Protein AF-E2B3Z1-F1 (afdb_monomer)

InterPro domains:
  IPR043502 DNA/RNA polymerase superfamily [SSF56672] (32-101)

pLDDT: mean 89.92, std 9.11, range [50.28, 96.81]

Organism: Harpegnathos saltator (NCBI:txid610380)

Radius of gyration: 18.42 Å; Cα contacts (8 Å, |Δi|>4): 136; chains: 1; bounding box: 57×27×41 Å

Solvent-accessible surface area (backbone atoms only — not comparable to full-atom values): 7793 Å² total; per-residue (Å²): 134,94,80,87,80,95,58,99,50,66,64,62,53,47,55,77,45,40,93,50,36,30,38,48,70,40,53,92,83,39,97,79,73,61,72,72,38,56,72,88,49,86,95,45,47,63,63,92,58,40,82,44,52,70,79,45,77,42,77,75,50,92,68,23,35,34,37,38,33,62,100,52,77,70,47,76,43,51,71,98,54,57,69,69,52,48,71,75,76,50,60,68,63,59,53,50,49,32,60,74,71,72,50,89,84,86,80,92,80,89,78,91,74,90,82,90,72,133

Nearest PDB structures (foldseek):
  6n04-assembly1_A  TM=5.168E-01  e=1.094E+00  Streptomyces sp. LC-6-2
  6n04-assembly2_B  TM=5.135E-01  e=1.168E+00  Streptomyces sp. LC-6-2
  1onf-assembly1_A-2  TM=3.711E-01  e=1.025E+00  Plasmodium falciparum

Sequence (118 aa):
LIHHVMSDDVYELMERDIARFDMSNYFQNNIYGILLTHKKISGIMKDENNGAIMTEFVGVRAKMYALKVEGKKDTKRAKAVNRNIIARTINFDDYTYCLREEIETTRRQSYIRSKLHE

Structure (mmCIF, N/CA/C/O backbone):
data_AF-E2B3Z1-F1
#
_entry.id   AF-E2B3Z1-F1
#
loop_
_atom_site.group_PDB
_atom_site.id
_atom_site.type_symbol
_atom_site.label_atom_id
_atom_site.label_alt_id
_atom_site.label_comp_id
_atom_site.label_asym_id
_atom_site.label_entity_id
_atom_site.label_seq_id
_atom_site.pdbx_PDB_ins_code
_atom_site.Cartn_x
_atom_site.Cartn_y
_atom_site.Cartn_z
_atom_site.occupancy
_atom_site.B_iso_or_equiv
_atom_site.auth_seq_id
_atom_site.auth_comp_id
_atom_site.auth_asym_id
_atom_site.auth_atom_id
_atom_site.pdbx_PDB_model_num
ATOM 1 N N . LEU A 1 1 ? -1.484 -18.179 -4.757 1.00 50.28 1 LEU A N 1
ATOM 2 C CA . LEU A 1 1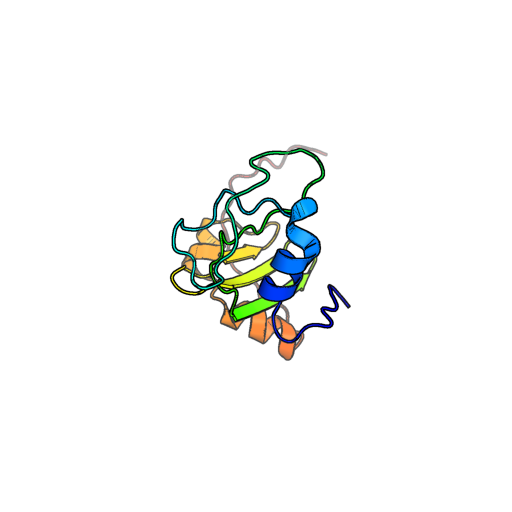 ? -2.616 -17.441 -4.154 1.00 50.28 1 LEU A CA 1
ATOM 3 C C . LEU A 1 1 ? -2.074 -16.654 -2.964 1.00 50.28 1 LEU A C 1
ATOM 5 O O . LEU A 1 1 ? -1.500 -17.285 -2.088 1.00 50.28 1 LEU A O 1
ATOM 9 N N . ILE A 1 2 ? -2.127 -15.317 -2.982 1.00 57.88 2 ILE A N 1
ATOM 10 C CA . ILE A 1 2 ? -1.528 -14.490 -1.912 1.00 57.88 2 ILE A CA 1
ATOM 11 C C . ILE A 1 2 ? -2.529 -14.307 -0.760 1.00 57.88 2 ILE A C 1
ATOM 13 O O . ILE A 1 2 ? -2.168 -14.583 0.375 1.00 57.88 2 ILE A O 1
ATOM 17 N N . HIS A 1 3 ? -3.795 -13.984 -1.050 1.00 58.78 3 HIS A N 1
ATOM 18 C CA . HIS A 1 3 ? -4.917 -14.041 -0.104 1.00 58.78 3 HIS A CA 1
ATOM 19 C C . HIS A 1 3 ? -6.216 -14.355 -0.864 1.00 58.78 3 HIS A C 1
ATOM 21 O O . HIS A 1 3 ? -6.335 -14.011 -2.038 1.00 58.78 3 HIS A O 1
ATOM 27 N N . HIS A 1 4 ? -7.165 -15.025 -0.209 1.00 62.38 4 HIS A N 1
ATOM 28 C CA . HIS A 1 4 ? -8.513 -15.272 -0.724 1.00 62.38 4 HIS A CA 1
ATOM 29 C C . HIS A 1 4 ? -9.505 -14.742 0.305 1.00 62.38 4 HIS A C 1
ATOM 31 O O . HIS A 1 4 ? -9.511 -15.208 1.444 1.00 62.38 4 HIS A O 1
ATOM 37 N N . VAL A 1 5 ? -10.285 -13.737 -0.083 1.00 68.19 5 VAL A N 1
ATOM 38 C CA . VAL A 1 5 ? -11.329 -13.146 0.754 1.00 68.19 5 VAL A CA 1
ATOM 39 C C . VAL A 1 5 ? -12.665 -13.620 0.200 1.00 68.19 5 VAL A C 1
ATOM 41 O O . VAL A 1 5 ? -12.942 -13.414 -0.976 1.00 68.19 5 VAL A O 1
ATOM 44 N N . MET A 1 6 ? -13.464 -14.290 1.031 1.00 66.75 6 MET A N 1
ATOM 45 C CA . MET A 1 6 ? -14.820 -14.732 0.688 1.00 66.75 6 MET A CA 1
ATOM 46 C C . MET A 1 6 ? -15.840 -13.757 1.282 1.00 66.75 6 MET A C 1
ATOM 48 O O . MET A 1 6 ? -16.593 -14.116 2.182 1.00 66.75 6 MET A O 1
ATOM 52 N N . SER A 1 7 ? -15.788 -12.497 0.859 1.00 74.00 7 SER A N 1
ATOM 53 C CA . SER A 1 7 ? -16.774 -11.481 1.232 1.00 74.00 7 SER A CA 1
ATOM 54 C C . SER A 1 7 ? -16.821 -10.414 0.151 1.00 74.00 7 SER A C 1
ATOM 56 O O . SER A 1 7 ? -15.766 -10.006 -0.340 1.00 74.00 7 SER A O 1
ATOM 58 N N . ASP A 1 8 ? -18.027 -9.968 -0.187 1.00 80.31 8 ASP A N 1
ATOM 59 C CA . ASP A 1 8 ? -18.242 -8.863 -1.125 1.00 80.31 8 ASP A CA 1
ATOM 60 C C . ASP A 1 8 ? -17.827 -7.519 -0.502 1.00 80.31 8 ASP A C 1
ATOM 62 O O . ASP A 1 8 ? -17.367 -6.625 -1.210 1.00 80.31 8 ASP A O 1
ATOM 66 N N . ASP A 1 9 ? -17.905 -7.413 0.831 1.00 87.44 9 ASP A N 1
ATOM 67 C CA . ASP A 1 9 ? -17.403 -6.280 1.608 1.00 87.44 9 ASP A CA 1
ATOM 68 C C . ASP A 1 9 ? -16.441 -6.756 2.711 1.00 87.44 9 ASP A C 1
ATOM 70 O O . ASP A 1 9 ? -16.776 -7.566 3.584 1.00 87.44 9 ASP A O 1
ATOM 74 N N . VAL A 1 10 ? -15.202 -6.270 2.655 1.00 87.38 10 VAL A N 1
ATOM 75 C CA . VAL A 1 10 ? -14.149 -6.592 3.628 1.00 87.38 10 VAL A CA 1
ATOM 76 C C . VAL A 1 10 ? -14.378 -5.865 4.953 1.00 87.38 10 VAL A C 1
ATOM 78 O O . VAL A 1 10 ? -14.050 -6.404 6.010 1.00 87.38 10 VAL A O 1
ATOM 81 N N . TYR A 1 11 ? -14.951 -4.664 4.919 1.00 89.25 11 TYR A N 1
ATOM 82 C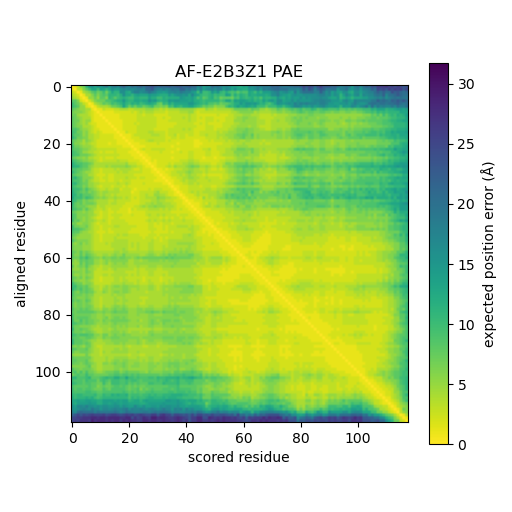 CA . TYR A 1 11 ? -15.178 -3.846 6.104 1.00 89.25 11 TYR A CA 1
ATOM 83 C C . TYR A 1 11 ? -16.331 -4.395 6.946 1.00 89.25 11 TYR A C 1
ATOM 85 O O . TYR A 1 11 ? -16.203 -4.431 8.169 1.00 89.25 11 TYR A O 1
ATOM 93 N N . GLU A 1 12 ? -17.377 -4.946 6.320 1.00 90.12 12 GLU A N 1
ATOM 94 C CA . GLU A 1 12 ? -18.417 -5.695 7.044 1.00 90.12 12 GLU A CA 1
ATOM 95 C C . GLU A 1 12 ? -17.836 -6.900 7.797 1.00 90.12 12 GLU A C 1
ATOM 97 O O . GLU A 1 12 ? -18.198 -7.171 8.943 1.00 90.12 12 GLU A O 1
ATOM 102 N N . LEU A 1 13 ? -16.912 -7.641 7.174 1.00 89.44 13 LEU A N 1
ATOM 103 C CA . LEU A 1 13 ? -16.252 -8.776 7.822 1.00 89.44 13 LEU A CA 1
ATOM 104 C C . LEU A 1 13 ? -15.422 -8.323 9.030 1.00 89.44 13 LEU A C 1
ATOM 106 O O . LEU A 1 13 ? -15.450 -8.965 10.080 1.00 89.44 13 LEU A O 1
ATOM 110 N N . MET A 1 14 ? -14.697 -7.212 8.888 1.00 90.00 14 MET A N 1
ATOM 111 C CA . MET A 1 14 ? -13.915 -6.626 9.977 1.00 90.00 14 MET A CA 1
ATOM 112 C C . MET A 1 14 ? -14.800 -6.144 11.128 1.00 90.00 14 MET A C 1
ATOM 114 O O . MET A 1 14 ? -14.416 -6.304 12.285 1.00 90.00 14 MET A O 1
ATOM 118 N N . GLU A 1 15 ? -15.975 -5.587 10.831 1.00 90.50 15 GLU A N 1
ATOM 119 C CA . GLU A 1 15 ? -16.953 -5.186 11.844 1.00 90.50 15 GLU A CA 1
ATOM 120 C C . GLU A 1 15 ? -17.511 -6.397 12.604 1.00 90.50 15 GLU A C 1
ATOM 122 O O . GLU A 1 15 ? -17.543 -6.393 13.835 1.00 90.50 15 GLU A O 1
ATOM 127 N N . ARG A 1 16 ? -17.888 -7.471 11.895 1.00 91.12 16 ARG A N 1
ATOM 128 C CA . ARG A 1 16 ? -18.377 -8.715 12.522 1.00 91.12 16 ARG A CA 1
ATOM 129 C C . ARG A 1 16 ? -17.344 -9.323 13.474 1.00 91.12 16 ARG A C 1
ATOM 131 O O . ARG A 1 16 ? -17.706 -9.793 14.550 1.00 91.12 16 ARG A O 1
ATOM 138 N N . ASP A 1 17 ? -16.068 -9.256 13.102 1.00 90.31 17 ASP A N 1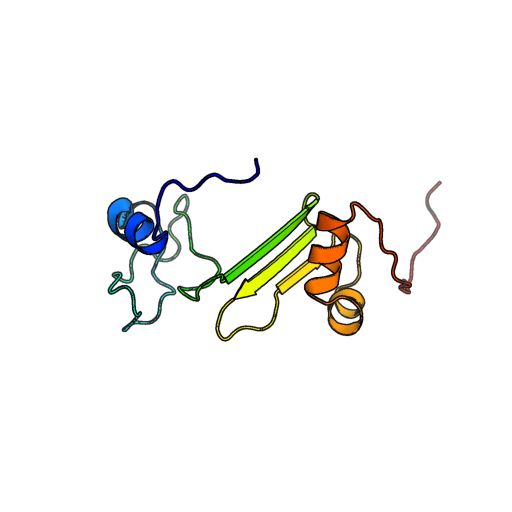
ATOM 139 C CA . ASP A 1 17 ? -14.936 -9.773 13.875 1.00 90.31 17 ASP A CA 1
ATOM 140 C C . ASP A 1 17 ? -14.169 -8.667 14.632 1.00 90.31 17 ASP A C 1
ATOM 142 O O . ASP A 1 17 ? -12.958 -8.787 14.845 1.00 90.31 17 ASP A O 1
ATOM 146 N N . ILE A 1 18 ? -14.843 -7.598 15.082 1.00 90.56 18 ILE A N 1
ATOM 147 C CA . ILE A 1 18 ? -14.200 -6.392 15.648 1.00 90.56 18 ILE A CA 1
ATOM 148 C C . ILE A 1 18 ? -13.159 -6.676 16.741 1.00 90.56 18 ILE A C 1
ATOM 150 O O . ILE A 1 18 ? -12.132 -6.010 16.807 1.00 90.56 18 ILE A O 1
ATOM 154 N N . ALA A 1 19 ? -13.357 -7.720 17.552 1.00 92.25 19 ALA A N 1
ATOM 155 C CA . ALA A 1 19 ? -12.421 -8.125 18.605 1.00 92.25 19 ALA A CA 1
ATOM 156 C C . ALA A 1 19 ? -11.022 -8.524 18.086 1.00 92.25 19 ALA A C 1
ATOM 158 O O . ALA A 1 19 ? -10.068 -8.590 18.862 1.00 92.25 19 ALA A O 1
ATOM 159 N N . ARG A 1 20 ? -10.894 -8.822 16.786 1.00 92.75 20 ARG A N 1
ATOM 160 C CA . ARG A 1 20 ? -9.649 -9.227 16.116 1.00 92.75 20 ARG A CA 1
ATOM 161 C C . ARG A 1 20 ? -8.961 -8.076 15.387 1.00 92.75 20 ARG A C 1
ATOM 163 O O . ARG A 1 20 ? -7.834 -8.274 14.919 1.00 92.75 20 ARG A O 1
ATOM 170 N N . PHE A 1 21 ? -9.597 -6.902 15.317 1.00 93.12 21 PHE A N 1
ATOM 171 C CA . PHE A 1 21 ? -9.109 -5.754 14.560 1.00 93.12 21 PHE A CA 1
ATOM 172 C C . PHE A 1 21 ? -8.938 -4.477 15.401 1.00 93.12 21 PHE A C 1
ATOM 174 O O . PHE A 1 21 ? -9.760 -4.141 16.245 1.00 93.12 21 PHE A O 1
ATOM 181 N N . ASP A 1 22 ? -7.855 -3.740 15.155 1.00 93.50 22 ASP A N 1
ATOM 182 C CA . ASP A 1 22 ? -7.591 -2.403 15.683 1.00 93.50 22 ASP A CA 1
ATOM 183 C C . ASP A 1 22 ? -8.155 -1.379 14.701 1.00 93.50 22 ASP A C 1
ATOM 185 O O . ASP A 1 22 ? -7.559 -1.085 13.659 1.00 93.50 22 ASP A O 1
ATOM 189 N N . MET A 1 23 ? -9.316 -0.842 15.070 1.00 92.88 23 MET A N 1
ATOM 190 C CA . MET A 1 23 ? -10.077 0.142 14.299 1.00 92.88 23 MET A CA 1
ATOM 191 C C . MET A 1 23 ? -9.937 1.546 14.890 1.00 92.88 23 MET A C 1
ATOM 193 O O . MET A 1 23 ? -10.566 2.496 14.434 1.00 92.88 23 MET A O 1
ATOM 197 N N . SER A 1 24 ? -9.077 1.720 15.895 1.00 93.31 24 SER A N 1
ATOM 198 C CA . SER A 1 24 ? -8.935 2.984 16.622 1.00 93.31 24 SER A CA 1
ATOM 199 C C . SER A 1 24 ? -8.407 4.150 15.782 1.00 93.31 24 SER A C 1
ATOM 201 O O . SER A 1 24 ? -8.527 5.302 16.196 1.00 93.31 24 SER A O 1
ATOM 203 N N . ASN A 1 25 ? -7.813 3.864 14.620 1.00 92.31 25 ASN A N 1
ATOM 204 C CA . ASN A 1 25 ? -7.296 4.870 13.690 1.00 92.31 25 ASN A CA 1
ATOM 205 C C . ASN A 1 25 ? -8.314 5.299 12.620 1.00 92.31 25 ASN A C 1
ATOM 207 O O . ASN A 1 25 ? -7.962 6.091 11.745 1.00 92.31 25 ASN A O 1
ATOM 211 N N . TYR A 1 26 ? -9.541 4.775 12.651 1.00 93.62 26 TYR A N 1
ATOM 212 C CA . TYR A 1 26 ? -10.589 5.166 11.711 1.00 93.62 26 TYR A CA 1
ATOM 213 C C . TYR A 1 26 ? -11.088 6.580 12.019 1.00 93.62 26 TYR A C 1
ATOM 215 O O . TYR A 1 26 ? -10.915 7.109 13.120 1.00 93.62 26 TYR A O 1
ATOM 223 N N . PHE A 1 27 ? -11.725 7.209 11.031 1.00 91.50 27 PHE A N 1
ATOM 224 C CA . PHE A 1 27 ? -12.406 8.478 11.262 1.00 91.50 27 PHE A CA 1
ATOM 225 C C . PHE A 1 27 ? -13.607 8.274 12.200 1.00 91.50 27 PHE A C 1
ATOM 227 O O . PHE A 1 27 ? -14.306 7.265 12.103 1.00 91.50 27 PHE A O 1
ATOM 234 N N . GLN A 1 28 ? -13.869 9.241 13.087 1.00 90.00 28 GLN A N 1
ATOM 235 C CA . GLN A 1 28 ? -14.967 9.160 14.063 1.00 90.00 28 GLN A CA 1
ATOM 236 C C . GLN A 1 28 ? -16.324 8.920 13.388 1.00 90.00 28 GLN A C 1
ATOM 238 O O . GLN A 1 28 ? -17.123 8.131 13.875 1.00 90.00 28 GLN A O 1
ATOM 243 N N . ASN A 1 29 ? -16.535 9.559 12.237 1.00 90.75 29 ASN A N 1
ATOM 244 C CA . ASN A 1 29 ? -17.723 9.396 11.403 1.00 90.75 29 ASN A CA 1
ATOM 245 C C . ASN A 1 29 ? -17.361 8.613 10.133 1.00 90.75 29 ASN A C 1
ATOM 247 O O . ASN A 1 29 ? -17.567 9.099 9.022 1.00 90.75 29 ASN A O 1
ATOM 251 N N . ASN A 1 30 ? -16.690 7.469 10.284 1.00 91.38 30 ASN A N 1
ATOM 252 C CA . ASN A 1 30 ? -16.346 6.633 9.137 1.00 91.38 30 ASN A CA 1
ATOM 253 C C . ASN A 1 30 ? -17.620 6.129 8.440 1.00 91.38 30 ASN A C 1
ATOM 255 O O . ASN A 1 30 ? -18.640 5.888 9.083 1.00 91.38 30 ASN A O 1
ATOM 259 N N . ILE A 1 31 ? -17.538 5.961 7.121 1.00 90.81 31 ILE A N 1
ATOM 260 C CA . ILE A 1 31 ? -18.674 5.584 6.266 1.00 90.81 31 ILE A CA 1
ATOM 261 C C . ILE A 1 31 ? -19.225 4.180 6.554 1.00 90.81 31 ILE A C 1
ATOM 263 O O . ILE A 1 31 ? -20.330 3.872 6.127 1.00 90.81 31 ILE A O 1
ATOM 267 N N . TYR A 1 32 ? -18.472 3.356 7.285 1.00 91.19 32 TYR A N 1
ATOM 268 C CA . TYR A 1 32 ? -18.831 1.977 7.615 1.00 91.19 32 TYR A CA 1
ATOM 269 C C . TYR A 1 32 ? -19.565 1.857 8.957 1.00 91.19 32 TYR A C 1
ATOM 271 O O . TYR A 1 32 ? -20.008 0.775 9.304 1.00 91.19 32 TYR A O 1
ATOM 279 N N . GLY A 1 33 ? -19.661 2.933 9.749 1.00 89.94 33 GLY A N 1
ATOM 280 C CA . GLY A 1 33 ? -20.281 2.883 11.079 1.00 89.94 33 GLY A CA 1
ATOM 281 C C . GLY A 1 33 ? -19.489 2.096 12.134 1.00 89.94 33 GLY A C 1
ATOM 282 O O . GLY A 1 33 ? -20.003 1.850 13.223 1.00 89.94 33 GLY A O 1
ATOM 283 N N . ILE A 1 34 ? -18.231 1.740 11.853 1.00 91.25 34 ILE A N 1
ATOM 284 C CA . ILE A 1 34 ? -17.417 0.886 12.724 1.00 91.25 34 ILE A CA 1
ATOM 285 C C . ILE A 1 34 ? -16.967 1.655 13.970 1.00 91.25 34 ILE A C 1
ATOM 287 O O . ILE A 1 34 ? -16.474 2.786 13.887 1.00 91.25 34 ILE A O 1
ATOM 291 N N . LEU A 1 35 ? -17.086 1.012 15.134 1.00 90.19 35 LEU A N 1
ATOM 292 C CA . LEU A 1 35 ? -16.656 1.569 16.413 1.00 90.19 35 LEU A CA 1
ATOM 293 C C . LEU A 1 35 ? -15.122 1.648 16.519 1.00 90.19 35 LEU A C 1
ATOM 295 O O . LEU A 1 35 ? -14.401 0.708 16.190 1.00 90.19 35 LEU A O 1
ATOM 299 N N . LEU A 1 36 ? -14.614 2.758 17.058 1.00 93.56 36 LEU A N 1
ATOM 300 C CA . LEU A 1 36 ? -13.179 2.967 17.268 1.00 93.56 36 LEU A CA 1
ATOM 301 C C . LEU A 1 36 ? -12.680 2.216 18.515 1.00 93.56 36 LEU A C 1
ATOM 303 O O . LEU A 1 36 ? -12.730 2.739 19.630 1.00 93.56 36 LEU A O 1
ATOM 307 N N . THR A 1 37 ? -12.173 0.996 18.343 1.00 92.12 37 THR A N 1
ATOM 308 C CA . THR A 1 37 ? -11.716 0.129 19.445 1.00 92.12 37 THR A CA 1
ATOM 309 C C . THR A 1 37 ? -10.291 -0.405 19.244 1.00 92.12 37 THR A C 1
ATOM 311 O O . THR A 1 37 ? -9.672 -0.222 18.198 1.00 92.12 37 THR A O 1
ATOM 314 N N . HIS A 1 38 ? -9.753 -1.053 20.287 1.00 92.00 38 HIS A N 1
ATOM 315 C CA . HIS A 1 38 ? -8.541 -1.890 20.248 1.00 92.00 38 HIS A CA 1
ATOM 316 C C . HIS A 1 38 ? -7.199 -1.204 19.930 1.00 92.00 38 HIS A C 1
ATOM 318 O O . HIS A 1 38 ? -6.252 -1.847 19.478 1.00 92.00 38 HIS A O 1
ATOM 324 N N . LYS A 1 39 ? -7.072 0.080 20.282 1.00 92.62 39 LYS A N 1
ATOM 325 C CA . LYS A 1 39 ? -5.862 0.883 20.060 1.00 92.62 39 LYS A CA 1
ATOM 326 C C . LYS A 1 39 ? -4.581 0.230 20.582 1.00 92.62 39 LYS A C 1
ATOM 328 O O . LYS A 1 39 ? -4.363 0.172 21.792 1.00 92.62 39 LYS A O 1
ATOM 333 N N . LYS A 1 40 ? -3.677 -0.125 19.660 1.00 89.00 40 LYS A N 1
ATOM 334 C CA . LYS A 1 40 ? -2.307 -0.603 19.943 1.00 89.00 40 LYS A CA 1
ATOM 335 C C . LYS A 1 40 ? -2.244 -1.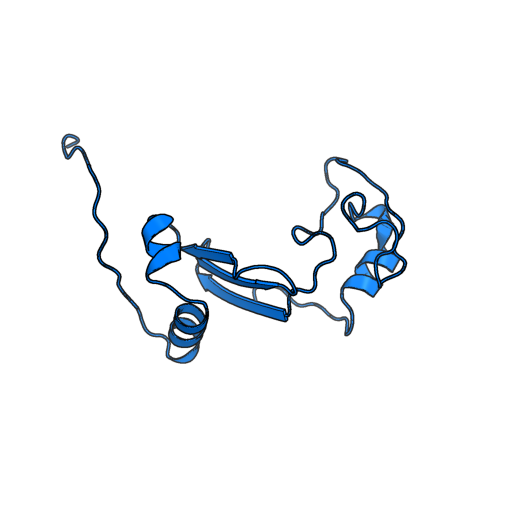854 20.833 1.00 89.00 40 LYS A C 1
ATOM 337 O O . LYS A 1 40 ? -1.277 -2.033 21.575 1.00 89.00 40 LYS A O 1
ATOM 342 N N . ILE A 1 41 ? -3.247 -2.724 20.757 1.00 92.56 41 ILE A N 1
ATOM 343 C CA . ILE A 1 41 ? -3.215 -4.019 21.442 1.00 92.56 41 ILE A CA 1
ATOM 344 C C . ILE A 1 41 ? -2.353 -4.993 20.627 1.00 92.56 41 ILE A C 1
ATOM 346 O O . ILE A 1 41 ? -2.521 -5.141 19.418 1.00 92.56 41 ILE A O 1
ATOM 350 N N . SER A 1 42 ? -1.405 -5.659 21.285 1.00 92.44 42 SER A N 1
ATOM 351 C CA . SER A 1 42 ? -0.541 -6.644 20.626 1.00 92.44 42 SER A CA 1
ATOM 352 C C . SER A 1 42 ? -1.333 -7.884 20.196 1.00 92.44 42 SER A C 1
ATOM 354 O O . SER A 1 42 ? -2.183 -8.365 20.941 1.00 92.44 42 SER A O 1
ATOM 356 N N . GLY A 1 43 ? -1.035 -8.421 19.011 1.00 91.56 43 GLY A N 1
ATOM 357 C CA . GLY A 1 43 ? -1.694 -9.614 18.461 1.00 91.56 43 GLY A CA 1
ATOM 358 C C . GLY A 1 43 ? -3.008 -9.347 17.716 1.00 91.56 43 GLY A C 1
ATOM 359 O O . GLY A 1 43 ? -3.564 -10.275 17.135 1.00 91.56 43 GLY A O 1
ATOM 360 N N . ILE A 1 44 ? -3.471 -8.096 17.687 1.00 93.06 44 ILE A N 1
ATOM 361 C CA . ILE A 1 44 ? -4.650 -7.657 16.935 1.00 93.06 44 ILE A CA 1
ATOM 362 C C . ILE A 1 44 ? -4.216 -7.132 15.556 1.00 93.06 44 ILE A C 1
ATOM 364 O O . ILE A 1 44 ? -3.190 -6.456 15.431 1.00 93.06 44 ILE A O 1
ATOM 368 N N . MET A 1 45 ? -4.967 -7.469 14.501 1.00 92.00 45 MET A N 1
ATOM 369 C CA . MET A 1 45 ? -4.689 -6.972 13.148 1.00 92.00 45 MET A CA 1
ATOM 370 C C . MET A 1 45 ? -5.144 -5.524 13.013 1.00 92.00 45 MET A C 1
ATOM 372 O O . MET A 1 45 ? -6.175 -5.157 13.542 1.00 92.00 45 MET A O 1
ATOM 376 N N . LYS A 1 46 ? -4.430 -4.692 12.263 1.00 91.50 46 LYS A N 1
ATOM 377 C CA . LYS A 1 46 ? -4.868 -3.321 11.970 1.00 91.50 46 LYS A CA 1
ATOM 378 C C . LYS A 1 46 ? -5.063 -3.146 10.478 1.00 91.50 46 LYS A C 1
ATOM 380 O O . LYS A 1 46 ? -4.320 -3.729 9.687 1.00 91.50 46 LYS A O 1
ATOM 385 N N . ASP A 1 47 ? -5.997 -2.289 10.106 1.00 91.00 47 ASP A N 1
ATOM 386 C CA . ASP A 1 47 ? -6.052 -1.784 8.742 1.00 91.00 47 ASP A CA 1
ATOM 387 C C . ASP A 1 47 ? -5.017 -0.664 8.558 1.00 91.00 47 ASP A C 1
ATOM 389 O O . ASP A 1 47 ? -5.114 0.417 9.139 1.00 91.00 47 ASP A O 1
ATOM 393 N N . GLU A 1 48 ? -4.011 -0.929 7.723 1.00 90.19 48 GLU A N 1
ATOM 394 C CA . GLU A 1 48 ? -2.933 0.015 7.403 1.00 90.19 48 GLU A CA 1
ATOM 395 C C . GLU A 1 48 ? -3.416 1.251 6.628 1.00 90.19 48 GLU A C 1
ATOM 397 O O . GLU A 1 48 ? -2.706 2.259 6.558 1.00 90.19 48 GLU A O 1
ATOM 402 N N . ASN A 1 49 ? -4.614 1.201 6.040 1.00 91.56 49 ASN A N 1
ATOM 403 C CA . ASN A 1 49 ? -5.183 2.308 5.288 1.00 91.56 49 ASN A CA 1
ATOM 404 C C . ASN A 1 49 ? -6.119 3.198 6.109 1.00 91.56 49 ASN A C 1
ATOM 406 O O . ASN A 1 49 ? -6.572 4.211 5.567 1.00 91.56 49 ASN A O 1
ATOM 410 N N . ASN A 1 50 ? -6.320 2.923 7.400 1.00 90.69 50 ASN A N 1
ATOM 411 C CA . ASN A 1 50 ? -7.160 3.723 8.300 1.00 90.69 50 ASN A CA 1
ATOM 412 C C . ASN A 1 50 ? -8.586 3.938 7.748 1.00 90.69 50 ASN A C 1
ATOM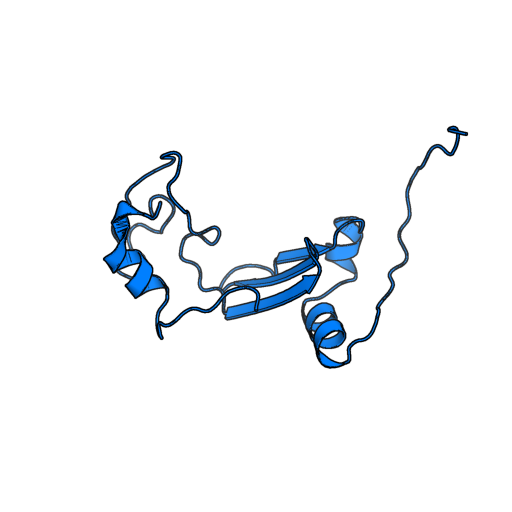 414 O O . ASN A 1 50 ? -9.092 5.061 7.743 1.00 90.69 50 ASN A O 1
ATOM 418 N N . GLY A 1 51 ? -9.193 2.888 7.200 1.00 90.62 51 GLY A N 1
ATOM 419 C CA . GLY A 1 51 ? -10.531 2.905 6.612 1.00 90.62 51 GLY A CA 1
ATOM 420 C C . GLY A 1 51 ? -10.598 3.449 5.185 1.00 90.62 51 GLY A C 1
ATOM 421 O O . GLY A 1 51 ? -11.668 3.433 4.584 1.00 90.62 51 GLY A O 1
ATOM 422 N N . ALA A 1 52 ? -9.489 3.920 4.607 1.00 92.38 52 ALA A N 1
ATOM 423 C CA . ALA A 1 52 ? -9.479 4.330 3.206 1.00 92.38 52 ALA A CA 1
ATOM 424 C C . ALA A 1 52 ? -9.514 3.104 2.280 1.00 92.38 52 ALA A C 1
ATOM 426 O O . ALA A 1 52 ? -8.715 2.176 2.445 1.00 92.38 52 ALA A O 1
ATOM 427 N N . ILE A 1 53 ? -10.405 3.136 1.286 1.00 90.81 53 ILE A N 1
ATOM 428 C CA . ILE A 1 53 ? -10.655 2.015 0.376 1.00 90.81 53 ILE A CA 1
ATOM 429 C C . ILE A 1 53 ? -9.425 1.765 -0.494 1.00 90.81 53 ILE A C 1
ATOM 431 O O . ILE A 1 53 ? -8.969 2.647 -1.225 1.00 90.81 53 ILE A O 1
ATOM 435 N N . MET A 1 54 ? -8.889 0.546 -0.428 1.00 92.38 54 MET A N 1
ATOM 436 C CA . MET A 1 54 ? -7.886 0.071 -1.378 1.00 92.38 54 MET A CA 1
ATOM 437 C C . MET A 1 54 ? -8.602 -0.423 -2.632 1.00 92.38 54 MET A C 1
ATOM 439 O O . MET A 1 54 ? -9.272 -1.449 -2.594 1.00 92.38 54 MET A O 1
ATOM 443 N N . THR A 1 55 ? -8.470 0.304 -3.736 1.00 92.81 55 THR A N 1
ATOM 444 C CA . THR A 1 55 ? -9.188 -0.009 -4.979 1.00 92.81 55 THR A CA 1
ATOM 445 C C . THR A 1 55 ? -8.435 -1.005 -5.848 1.00 92.81 55 THR A C 1
ATOM 447 O O . THR A 1 55 ? -9.046 -1.832 -6.516 1.00 92.81 55 THR A O 1
ATOM 450 N N . GLU A 1 56 ? -7.102 -0.948 -5.836 1.00 93.56 56 GLU A N 1
ATOM 451 C CA . GLU A 1 56 ? -6.262 -1.822 -6.650 1.00 93.56 56 GLU A CA 1
ATOM 452 C C . GLU A 1 56 ? -4.997 -2.232 -5.894 1.00 93.56 56 GLU A C 1
ATOM 454 O O . GLU A 1 56 ? -4.356 -1.420 -5.217 1.00 93.56 56 GLU A O 1
ATOM 459 N N . PHE A 1 57 ? -4.596 -3.490 -6.073 1.00 93.44 57 PHE A N 1
ATOM 460 C CA . PHE A 1 57 ? -3.349 -4.041 -5.559 1.00 93.44 57 PHE A CA 1
ATOM 461 C C . PHE A 1 57 ? -2.647 -4.860 -6.640 1.00 93.44 57 PHE A C 1
ATOM 463 O O . PHE A 1 57 ? -3.253 -5.723 -7.272 1.00 93.44 57 PHE A O 1
ATOM 470 N N . VAL A 1 58 ? -1.347 -4.626 -6.812 1.00 95.06 58 VAL A N 1
ATOM 471 C CA . VAL A 1 58 ? -0.497 -5.383 -7.734 1.00 95.06 58 VAL A CA 1
ATOM 472 C C . VAL A 1 58 ? 0.724 -5.879 -6.977 1.00 95.06 58 VAL A C 1
ATOM 474 O O . VAL A 1 58 ? 1.562 -5.089 -6.541 1.00 95.06 58 VAL A O 1
ATOM 477 N N . GLY A 1 59 ? 0.838 -7.197 -6.822 1.00 94.56 59 GLY A N 1
ATOM 478 C CA . GLY A 1 59 ? 1.977 -7.855 -6.188 1.00 94.56 59 GLY A CA 1
ATOM 479 C C . GLY A 1 59 ? 2.791 -8.636 -7.210 1.00 94.56 59 GLY A C 1
ATOM 480 O O . GLY A 1 59 ? 2.321 -9.651 -7.705 1.00 94.56 59 GLY A O 1
ATOM 481 N N . VAL A 1 60 ? 4.015 -8.187 -7.499 1.00 93.06 60 VAL A N 1
ATOM 482 C CA . VAL A 1 60 ? 4.891 -8.836 -8.496 1.00 93.06 60 VAL A CA 1
ATOM 483 C C . VAL A 1 60 ? 5.775 -9.895 -7.835 1.00 93.06 60 VAL A C 1
ATOM 485 O O . VAL A 1 60 ? 5.857 -11.031 -8.282 1.00 93.06 60 VAL A O 1
ATOM 488 N N . ARG A 1 61 ? 6.440 -9.537 -6.729 1.00 91.31 61 ARG A N 1
ATOM 489 C CA . ARG A 1 61 ? 7.288 -10.449 -5.941 1.00 91.31 61 ARG A CA 1
ATOM 490 C C . ARG A 1 61 ? 7.312 -10.039 -4.473 1.00 91.31 61 ARG A C 1
ATOM 492 O O . ARG A 1 61 ? 6.840 -8.966 -4.097 1.00 91.31 61 ARG A O 1
ATOM 499 N N . ALA A 1 62 ? 7.943 -10.851 -3.627 1.00 92.81 62 ALA A N 1
ATOM 500 C CA . ALA A 1 62 ? 8.139 -10.513 -2.220 1.00 92.81 62 ALA A CA 1
ATOM 501 C C . ALA A 1 62 ? 8.772 -9.113 -2.053 1.00 92.81 62 ALA A C 1
ATOM 503 O O . ALA A 1 62 ? 9.844 -8.821 -2.595 1.00 92.81 62 ALA A O 1
ATOM 504 N N . LYS A 1 63 ? 8.114 -8.248 -1.266 1.00 92.75 63 LYS A N 1
ATOM 505 C CA . LYS A 1 63 ? 8.514 -6.845 -1.025 1.00 92.75 63 LYS A CA 1
ATOM 506 C C . LYS A 1 63 ? 8.577 -5.987 -2.306 1.00 92.75 63 LYS A C 1
ATOM 508 O O . LYS A 1 63 ? 9.338 -5.015 -2.360 1.00 92.75 63 LYS A O 1
ATOM 513 N N . MET A 1 64 ? 7.798 -6.339 -3.328 1.00 95.19 64 MET A N 1
ATOM 514 C CA . MET A 1 64 ? 7.613 -5.551 -4.543 1.00 95.19 64 MET A CA 1
ATOM 515 C C . MET A 1 64 ? 6.139 -5.527 -4.948 1.00 95.19 64 MET A C 1
ATOM 517 O O . MET A 1 64 ? 5.605 -6.522 -5.435 1.00 95.19 64 MET A O 1
ATOM 521 N N . TYR A 1 65 ? 5.491 -4.394 -4.711 1.00 95.94 65 TYR A N 1
ATOM 522 C CA . TYR A 1 65 ? 4.059 -4.230 -4.905 1.00 95.94 65 TYR A CA 1
ATOM 523 C C . TYR A 1 65 ? 3.684 -2.758 -5.069 1.00 95.94 65 TYR A C 1
ATOM 525 O O . TYR A 1 65 ? 4.422 -1.865 -4.640 1.00 95.94 65 TYR A O 1
ATOM 533 N N . ALA A 1 66 ? 2.507 -2.521 -5.633 1.00 96.81 66 ALA A N 1
ATOM 534 C CA . ALA A 1 66 ? 1.870 -1.218 -5.686 1.00 96.81 66 ALA A CA 1
ATOM 535 C C . ALA A 1 66 ? 0.412 -1.317 -5.222 1.00 96.81 66 ALA A C 1
ATOM 537 O O . ALA A 1 66 ? -0.231 -2.350 -5.398 1.00 96.81 66 ALA A O 1
ATOM 538 N N . LEU A 1 67 ? -0.092 -0.249 -4.608 1.00 95.81 67 LEU A N 1
ATOM 539 C CA . LEU A 1 67 ? -1.483 -0.137 -4.169 1.00 95.81 67 LEU A CA 1
ATOM 540 C C . LEU A 1 67 ? -2.034 1.255 -4.478 1.00 95.81 67 LEU A C 1
ATOM 542 O O . LEU A 1 67 ? -1.342 2.257 -4.244 1.00 95.81 67 LEU A O 1
ATOM 546 N N . LYS A 1 68 ? -3.272 1.293 -4.976 1.00 96.50 68 LYS A N 1
ATOM 547 C CA . LYS A 1 68 ? -4.083 2.508 -5.071 1.00 96.50 68 LYS A CA 1
ATOM 548 C C . LYS A 1 68 ? -5.079 2.524 -3.928 1.00 96.50 68 LYS A C 1
ATOM 550 O O . LYS A 1 68 ? -5.728 1.521 -3.635 1.00 96.50 68 LYS A O 1
ATOM 555 N N . VAL A 1 69 ? -5.151 3.666 -3.261 1.00 94.94 69 VAL A N 1
ATOM 556 C CA . VAL A 1 69 ? -6.048 3.893 -2.133 1.00 94.94 69 VAL A CA 1
ATOM 557 C C . VAL A 1 69 ? -6.750 5.211 -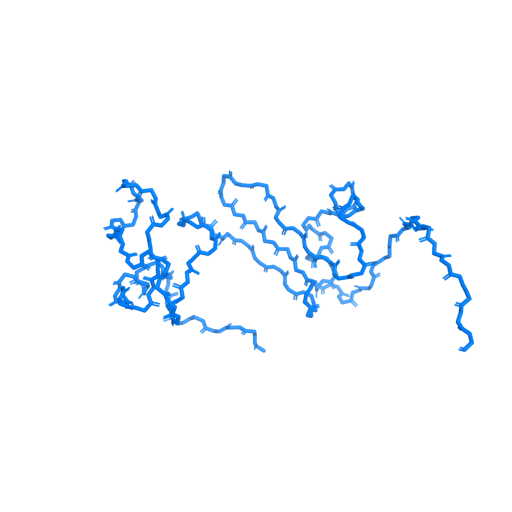2.368 1.00 94.94 69 VAL A C 1
ATOM 559 O O . VAL A 1 69 ? -6.108 6.203 -2.721 1.00 94.94 69 VAL A O 1
ATOM 562 N N . GLU A 1 70 ? -8.061 5.218 -2.179 1.00 93.25 70 GLU A N 1
ATOM 563 C CA . GLU A 1 70 ? -8.878 6.402 -2.387 1.00 93.25 70 GLU A CA 1
ATOM 564 C C . GLU A 1 70 ? -8.391 7.575 -1.521 1.00 93.25 70 GLU A C 1
ATOM 566 O O . GLU A 1 70 ? -8.021 7.418 -0.353 1.00 93.25 70 GLU A O 1
ATOM 571 N N . GLY A 1 71 ? -8.310 8.762 -2.127 1.00 92.12 71 GLY A N 1
ATOM 572 C CA . GLY A 1 71 ? -7.821 9.972 -1.462 1.00 92.12 71 GLY A CA 1
ATOM 573 C C . GLY A 1 71 ? -6.326 9.963 -1.108 1.00 92.12 71 GLY A C 1
ATOM 574 O O . GLY A 1 71 ? -5.852 10.900 -0.463 1.00 92.12 71 GLY A O 1
ATOM 575 N N . LYS A 1 72 ? -5.555 8.946 -1.522 1.00 93.25 72 LYS A N 1
ATOM 576 C CA . LYS A 1 72 ? -4.112 8.844 -1.260 1.00 93.25 72 LYS A CA 1
ATOM 577 C C . LYS A 1 72 ? -3.314 8.697 -2.553 1.00 93.25 72 LYS A C 1
ATOM 579 O O . LYS A 1 72 ? -3.800 8.230 -3.574 1.00 93.25 72 LYS A O 1
ATOM 584 N N . LYS A 1 73 ? -2.040 9.092 -2.496 1.00 93.50 73 LYS A N 1
ATOM 585 C CA . LYS A 1 73 ? -1.086 8.808 -3.576 1.00 93.50 73 LYS A CA 1
ATOM 586 C C . LYS A 1 73 ? -0.748 7.321 -3.597 1.00 93.50 73 LYS A C 1
ATOM 588 O O . LYS A 1 73 ? -0.601 6.713 -2.534 1.00 93.50 73 LYS A O 1
ATOM 593 N N . ASP A 1 74 ? -0.513 6.795 -4.794 1.00 95.31 74 ASP A N 1
ATOM 594 C CA . ASP A 1 74 ? -0.061 5.421 -4.998 1.00 95.31 74 ASP A CA 1
ATOM 595 C C . ASP A 1 74 ? 1.122 5.085 -4.092 1.00 95.31 74 ASP A C 1
ATOM 597 O O . ASP A 1 74 ? 2.173 5.743 -4.114 1.00 95.31 74 ASP A O 1
ATOM 601 N N . THR A 1 75 ? 0.980 4.010 -3.324 1.00 95.69 75 THR A N 1
ATOM 602 C CA . THR A 1 75 ? 2.099 3.478 -2.554 1.00 95.69 75 THR A CA 1
ATOM 603 C C . THR A 1 75 ? 2.798 2.421 -3.385 1.00 95.69 75 THR A C 1
ATOM 605 O O . THR A 1 75 ? 2.202 1.429 -3.786 1.00 95.69 75 THR A O 1
ATOM 608 N N . LYS A 1 76 ? 4.092 2.635 -3.628 1.00 96.62 76 LYS A N 1
ATOM 609 C CA . LYS A 1 76 ? 4.935 1.769 -4.455 1.00 96.62 76 LYS A CA 1
ATOM 610 C C . LYS A 1 76 ? 6.103 1.248 -3.634 1.00 96.62 76 LYS A C 1
ATOM 612 O O . LYS A 1 76 ? 6.823 2.015 -2.986 1.00 96.62 76 LYS A O 1
ATOM 617 N N . ARG A 1 77 ? 6.312 -0.062 -3.666 1.00 96.50 77 ARG A N 1
ATOM 618 C CA . ARG A 1 77 ? 7.430 -0.749 -3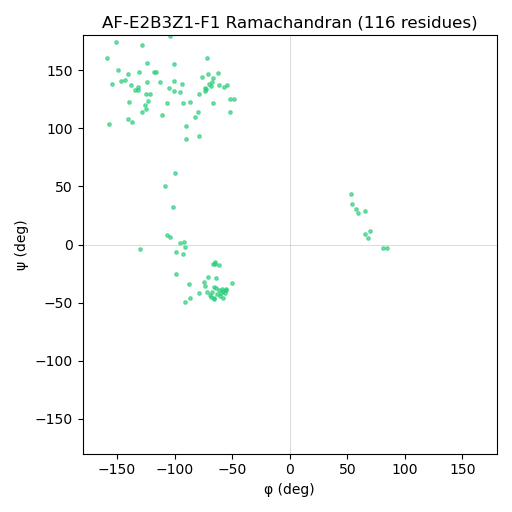.024 1.00 96.50 77 ARG A CA 1
ATOM 619 C C . ARG A 1 77 ? 8.161 -1.575 -4.062 1.00 96.50 77 ARG A C 1
ATOM 621 O O . ARG A 1 77 ? 7.562 -2.392 -4.740 1.00 96.50 77 ARG A O 1
ATOM 628 N N . ALA A 1 78 ? 9.476 -1.410 -4.112 1.00 96.12 78 ALA A N 1
ATOM 629 C CA . ALA A 1 78 ? 10.366 -2.244 -4.902 1.00 96.12 78 ALA A CA 1
ATOM 630 C C . ALA A 1 78 ? 11.645 -2.495 -4.101 1.00 96.12 78 ALA A C 1
ATOM 632 O O . ALA A 1 78 ? 12.455 -1.591 -3.884 1.00 96.12 78 ALA A O 1
ATOM 633 N N . LYS A 1 79 ? 11.818 -3.727 -3.610 1.00 93.75 79 LYS A N 1
ATOM 634 C CA . LYS A 1 79 ? 13.030 -4.129 -2.881 1.00 93.75 79 LYS A CA 1
ATOM 635 C C . LYS A 1 79 ? 14.285 -3.846 -3.718 1.00 93.75 79 LYS A C 1
ATOM 637 O O . LYS A 1 79 ? 14.305 -4.161 -4.905 1.00 93.75 79 LYS A O 1
ATOM 642 N N . ALA A 1 80 ? 15.322 -3.317 -3.060 1.00 92.19 80 ALA A N 1
ATOM 643 C CA . ALA A 1 80 ? 16.624 -2.949 -3.635 1.00 92.19 80 ALA A CA 1
ATOM 644 C C . ALA A 1 80 ? 16.603 -1.802 -4.671 1.00 92.19 80 ALA A C 1
ATOM 646 O O . ALA A 1 80 ? 17.624 -1.508 -5.294 1.00 92.19 80 ALA A O 1
ATOM 647 N N . VAL A 1 81 ? 15.468 -1.118 -4.829 1.00 93.81 81 VAL A N 1
ATOM 648 C CA . VAL A 1 81 ? 15.368 0.100 -5.637 1.00 93.81 81 VAL A CA 1
ATOM 649 C C . VAL A 1 81 ? 15.281 1.307 -4.708 1.00 93.81 81 VAL A C 1
ATOM 651 O O . VAL A 1 81 ? 14.543 1.305 -3.719 1.00 93.81 81 VAL A O 1
ATOM 654 N N . ASN A 1 82 ? 16.041 2.354 -5.019 1.00 94.19 82 ASN A N 1
ATOM 655 C CA . ASN A 1 82 ? 16.050 3.583 -4.236 1.00 94.19 82 ASN A CA 1
ATOM 656 C C . ASN A 1 82 ? 14.667 4.240 -4.218 1.00 94.19 82 ASN A C 1
ATOM 658 O O . ASN A 1 82 ? 14.030 4.397 -5.259 1.00 94.19 82 ASN A O 1
ATOM 662 N N . ARG A 1 83 ? 14.234 4.731 -3.049 1.00 94.06 83 ARG A N 1
ATOM 663 C CA . ARG A 1 83 ? 12.918 5.385 -2.892 1.00 94.06 83 ARG A CA 1
ATOM 664 C C . ARG A 1 83 ? 12.714 6.551 -3.862 1.00 94.06 83 ARG A C 1
ATOM 666 O O . ARG A 1 83 ? 11.635 6.683 -4.422 1.00 94.06 83 ARG A O 1
ATOM 673 N N . ASN A 1 84 ? 13.754 7.351 -4.102 1.00 94.44 84 ASN A N 1
ATOM 674 C CA . ASN A 1 84 ? 13.718 8.458 -5.064 1.00 94.44 84 ASN A CA 1
ATOM 675 C C . ASN A 1 84 ? 13.447 7.975 -6.504 1.00 94.44 84 ASN A C 1
ATOM 677 O O . ASN A 1 84 ? 12.687 8.592 -7.242 1.00 94.44 84 ASN A O 1
ATOM 681 N N . ILE A 1 85 ? 14.032 6.839 -6.887 1.00 95.94 85 ILE A N 1
ATOM 682 C CA . ILE A 1 85 ? 13.849 6.239 -8.214 1.00 95.94 85 ILE A CA 1
ATOM 683 C C . ILE A 1 85 ? 12.419 5.724 -8.355 1.00 95.94 85 ILE A C 1
ATOM 685 O O . ILE A 1 85 ? 11.757 6.037 -9.342 1.00 95.94 85 ILE A O 1
ATOM 689 N N . ILE A 1 86 ? 11.909 5.029 -7.332 1.00 95.75 86 ILE A N 1
ATOM 690 C CA . ILE A 1 86 ? 10.511 4.577 -7.277 1.00 95.75 86 ILE A CA 1
ATOM 691 C C . ILE A 1 86 ? 9.553 5.771 -7.391 1.00 95.75 86 ILE A C 1
ATOM 693 O O . ILE A 1 86 ? 8.596 5.720 -8.153 1.00 95.75 86 ILE A O 1
ATOM 697 N N . ALA A 1 87 ? 9.808 6.855 -6.657 1.00 95.31 87 ALA A N 1
ATOM 698 C CA . ALA A 1 87 ? 8.934 8.023 -6.647 1.00 95.31 87 ALA A CA 1
ATOM 699 C C . ALA A 1 87 ? 8.892 8.759 -7.997 1.00 95.31 87 ALA A C 1
ATOM 701 O O . ALA A 1 87 ? 7.832 9.251 -8.373 1.00 95.31 87 ALA A O 1
ATOM 702 N N . ARG A 1 88 ? 10.023 8.839 -8.715 1.00 94.94 88 ARG A N 1
ATOM 703 C CA . ARG A 1 88 ? 10.165 9.672 -9.925 1.00 94.94 88 ARG A CA 1
ATOM 704 C C . ARG A 1 88 ? 10.010 8.925 -11.247 1.00 94.94 88 ARG A C 1
ATOM 706 O O . ARG A 1 88 ? 9.718 9.567 -12.246 1.00 94.94 88 ARG A O 1
ATOM 713 N N . THR A 1 89 ? 10.272 7.619 -11.279 1.00 95.75 89 THR A N 1
ATOM 714 C CA . THR A 1 89 ? 10.444 6.872 -12.547 1.00 95.75 89 THR A CA 1
ATOM 715 C C . THR A 1 89 ? 9.617 5.597 -12.652 1.00 95.75 89 THR A C 1
ATOM 717 O O . THR A 1 89 ? 9.682 4.923 -13.679 1.00 95.75 89 THR A O 1
ATOM 720 N N . ILE A 1 90 ? 8.901 5.235 -11.587 1.00 95.50 90 ILE A N 1
ATOM 721 C CA . ILE A 1 90 ? 8.051 4.048 -11.556 1.00 95.50 90 ILE A CA 1
ATOM 722 C C . ILE A 1 90 ? 6.639 4.501 -11.194 1.00 95.50 90 ILE A C 1
ATOM 724 O O . ILE A 1 90 ? 6.436 5.144 -10.160 1.00 95.50 90 ILE A O 1
ATOM 728 N N . ASN A 1 91 ? 5.663 4.197 -12.037 1.00 96.06 91 ASN A N 1
ATOM 729 C CA . ASN A 1 91 ? 4.244 4.444 -11.789 1.00 96.06 91 ASN A CA 1
ATOM 730 C C . ASN A 1 91 ? 3.529 3.132 -11.410 1.00 96.06 91 ASN A C 1
ATOM 732 O O . ASN A 1 91 ? 4.174 2.100 -11.240 1.00 96.06 91 ASN A O 1
ATOM 736 N N . PHE A 1 92 ? 2.224 3.191 -11.149 1.00 96.62 92 PHE A N 1
ATOM 737 C CA . PHE A 1 92 ? 1.446 1.994 -10.827 1.00 96.62 92 PHE A CA 1
ATOM 738 C C . PHE A 1 92 ? 1.336 1.049 -12.034 1.00 96.62 92 PHE A C 1
ATOM 740 O O . PHE A 1 92 ? 1.517 -0.158 -11.885 1.00 96.62 92 PHE A O 1
ATOM 747 N N . ASP A 1 93 ? 1.128 1.606 -13.227 1.00 95.75 93 ASP A N 1
ATOM 748 C CA . ASP A 1 93 ? 0.941 0.848 -14.467 1.00 95.75 93 ASP A CA 1
ATOM 749 C C . ASP A 1 93 ? 2.180 0.040 -14.858 1.00 95.75 93 ASP A C 1
ATOM 751 O O . ASP A 1 93 ? 2.037 -1.045 -15.406 1.00 95.75 93 ASP A O 1
ATOM 755 N N . ASP A 1 94 ? 3.384 0.492 -14.495 1.00 95.62 94 ASP A N 1
ATOM 756 C CA . ASP A 1 94 ? 4.621 -0.278 -14.640 1.00 95.62 94 ASP A CA 1
ATOM 757 C C . ASP A 1 94 ? 4.511 -1.636 -13.921 1.00 95.62 94 ASP A C 1
ATOM 759 O O . ASP A 1 94 ? 4.934 -2.653 -14.467 1.00 95.62 94 ASP A O 1
ATOM 763 N N . TYR A 1 95 ? 3.925 -1.682 -12.713 1.00 96.19 95 TYR A N 1
ATOM 764 C CA . TYR A 1 95 ? 3.729 -2.942 -11.979 1.00 96.19 95 TYR A CA 1
ATOM 765 C C . TYR A 1 95 ? 2.680 -3.816 -12.663 1.00 96.19 95 TYR A C 1
ATOM 767 O O . TYR A 1 95 ? 2.890 -5.021 -12.796 1.00 96.19 95 TYR A O 1
ATOM 775 N N . THR A 1 96 ? 1.569 -3.218 -13.098 1.00 95.44 96 THR A N 1
ATOM 776 C CA . THR A 1 96 ? 0.495 -3.920 -13.814 1.00 95.44 96 THR A CA 1
ATOM 777 C C . THR A 1 96 ? 1.011 -4.530 -15.112 1.00 95.44 96 THR A C 1
ATOM 779 O O . THR A 1 96 ? 0.725 -5.687 -15.403 1.00 95.44 96 THR A O 1
ATOM 782 N N . TYR A 1 97 ? 1.808 -3.773 -15.862 1.00 95.69 97 TYR A N 1
ATOM 783 C CA . TYR A 1 97 ? 2.417 -4.196 -17.114 1.00 95.69 97 TYR A CA 1
ATOM 784 C C . TYR A 1 97 ? 3.422 -5.331 -16.894 1.00 95.69 97 TYR A C 1
ATOM 786 O O . TYR A 1 97 ? 3.315 -6.361 -17.550 1.00 95.69 97 TYR A O 1
ATOM 794 N N . CYS A 1 98 ? 4.320 -5.212 -15.903 1.00 94.75 98 CYS A N 1
ATOM 795 C CA . CYS A 1 98 ? 5.235 -6.307 -15.550 1.00 94.75 98 CYS A CA 1
ATOM 796 C C . CYS A 1 98 ? 4.484 -7.588 -15.161 1.00 94.75 98 CYS A C 1
ATOM 798 O O . CYS A 1 98 ? 4.919 -8.678 -15.514 1.00 94.75 98 CYS A O 1
ATOM 800 N N . LEU A 1 99 ? 3.375 -7.466 -14.420 1.00 94.12 99 LEU A N 1
ATOM 801 C CA . LEU A 1 99 ? 2.604 -8.624 -13.97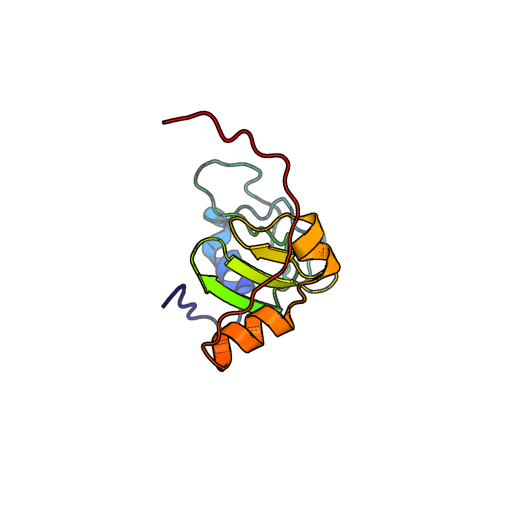2 1.00 94.12 99 LEU A CA 1
ATOM 802 C C . LEU A 1 99 ? 1.835 -9.296 -15.118 1.00 94.12 99 LEU A C 1
ATOM 804 O O . LEU A 1 99 ? 1.771 -10.517 -15.149 1.00 94.12 99 LEU A O 1
ATOM 808 N N . ARG A 1 100 ? 1.230 -8.517 -16.023 1.00 94.94 100 ARG A N 1
ATOM 809 C CA . ARG A 1 100 ? 0.374 -9.040 -17.104 1.00 94.94 100 ARG A CA 1
ATOM 810 C C . ARG A 1 100 ? 1.162 -9.603 -18.276 1.00 94.94 100 ARG A C 1
ATOM 812 O O . ARG A 1 100 ? 0.787 -10.643 -18.798 1.00 94.94 100 ARG A O 1
ATOM 819 N N . GLU A 1 101 ? 2.232 -8.920 -18.667 1.00 95.75 101 GLU A N 1
ATOM 820 C CA . GLU A 1 101 ? 3.064 -9.334 -19.802 1.00 95.75 101 GLU A CA 1
ATOM 821 C C . GLU A 1 101 ? 4.217 -10.254 -19.380 1.00 95.75 101 GLU A C 1
ATOM 823 O O . GLU A 1 101 ? 5.007 -10.674 -20.219 1.00 95.75 101 GLU A O 1
ATOM 828 N N . GLU A 1 102 ? 4.351 -10.529 -18.078 1.00 92.75 102 GLU A N 1
ATOM 829 C CA . GLU A 1 102 ? 5.432 -11.341 -17.502 1.00 92.75 102 GLU A CA 1
ATOM 830 C C . GLU A 1 102 ? 6.837 -10.846 -17.890 1.00 92.75 102 GLU A C 1
ATOM 832 O O . GLU A 1 102 ? 7.778 -11.620 -18.069 1.00 92.75 102 GLU A O 1
ATOM 837 N N . ILE A 1 103 ? 6.995 -9.524 -18.006 1.00 93.00 103 ILE A N 1
ATOM 838 C CA . ILE A 1 103 ? 8.261 -8.907 -18.399 1.00 93.00 103 ILE A CA 1
ATOM 839 C C . ILE A 1 103 ? 9.051 -8.356 -17.215 1.00 93.00 103 ILE A C 1
ATOM 841 O O . ILE A 1 103 ? 8.515 -7.916 -16.193 1.00 93.00 103 ILE A O 1
ATOM 845 N N . GLU A 1 104 ? 10.362 -8.260 -17.416 1.00 90.94 104 GLU A N 1
ATOM 846 C CA . GLU A 1 104 ? 11.254 -7.556 -16.508 1.00 90.94 104 GLU A CA 1
ATOM 847 C C . GLU A 1 104 ? 11.493 -6.117 -16.971 1.00 90.94 104 GLU A C 1
ATOM 849 O O . GLU A 1 104 ? 11.852 -5.847 -18.118 1.00 90.94 104 GLU A O 1
ATOM 854 N N . THR A 1 105 ? 11.357 -5.168 -16.044 1.00 91.69 105 THR A N 1
ATOM 855 C CA . THR A 1 105 ? 11.722 -3.769 -16.278 1.00 91.69 105 THR A CA 1
ATOM 856 C C . THR A 1 105 ? 12.916 -3.370 -15.420 1.00 91.69 105 THR A C 1
ATOM 858 O O . THR A 1 105 ? 13.037 -3.729 -14.249 1.00 91.69 105 THR A O 1
ATOM 861 N N . THR A 1 106 ? 13.821 -2.587 -16.009 1.00 92.19 106 THR A N 1
ATOM 862 C CA . THR A 1 106 ? 15.023 -2.087 -15.329 1.00 92.19 106 THR A CA 1
ATOM 863 C C . THR A 1 106 ? 14.992 -0.562 -15.230 1.00 92.19 106 THR A C 1
ATOM 865 O O . THR A 1 106 ? 14.448 0.134 -16.093 1.00 92.19 106 THR A O 1
ATOM 868 N N . ARG A 1 107 ? 15.579 -0.015 -14.159 1.00 92.50 107 ARG A N 1
ATOM 869 C CA . ARG A 1 107 ? 15.774 1.429 -13.966 1.00 92.50 107 ARG A CA 1
ATOM 870 C C . ARG A 1 107 ? 17.212 1.712 -13.546 1.00 92.50 107 ARG A C 1
ATOM 872 O O . ARG A 1 107 ? 17.754 1.048 -12.662 1.00 92.50 107 ARG A O 1
ATOM 879 N N . ARG A 1 108 ? 17.823 2.730 -14.158 1.00 92.94 108 ARG A N 1
ATOM 880 C CA . ARG A 1 108 ? 19.157 3.204 -13.775 1.00 92.94 108 ARG A CA 1
ATOM 881 C C . ARG A 1 108 ? 19.076 3.943 -12.444 1.00 92.94 108 ARG A C 1
ATOM 883 O O . ARG A 1 108 ? 18.224 4.806 -12.257 1.00 92.94 108 ARG A O 1
ATOM 890 N N . GLN A 1 109 ? 19.999 3.638 -11.543 1.00 93.25 109 GLN A N 1
ATOM 891 C CA . GLN A 1 109 ? 20.084 4.268 -10.233 1.00 93.25 109 GLN A CA 1
ATOM 892 C C . GLN A 1 109 ? 21.539 4.375 -9.782 1.00 93.25 109 GLN A C 1
ATOM 894 O O . GLN A 1 109 ? 22.329 3.464 -10.018 1.00 93.25 109 GLN A O 1
ATOM 899 N N . SER A 1 110 ? 21.883 5.492 -9.144 1.00 90.56 110 SER A N 1
ATOM 900 C CA . SER A 1 110 ? 23.238 5.764 -8.660 1.00 90.56 110 SER A CA 1
ATOM 901 C C . SER A 1 110 ? 23.337 5.499 -7.161 1.00 90.56 110 SER A C 1
ATOM 903 O O . SER A 1 110 ? 22.421 5.835 -6.408 1.00 90.56 110 SER A O 1
ATOM 905 N N . TYR A 1 111 ? 24.462 4.922 -6.736 1.00 85.94 111 TYR A N 1
ATOM 906 C CA . TYR A 1 111 ? 24.780 4.641 -5.338 1.00 85.94 111 TYR A CA 1
ATOM 907 C C . TYR A 1 111 ? 26.251 4.921 -5.063 1.00 85.94 111 TYR A C 1
ATOM 909 O O . TYR A 1 111 ? 27.103 4.648 -5.906 1.00 85.94 111 TYR A O 1
ATOM 917 N N . ILE A 1 112 ? 26.542 5.380 -3.850 1.00 87.81 112 ILE A N 1
ATOM 918 C CA . ILE A 1 112 ? 27.890 5.321 -3.290 1.00 87.81 112 ILE A CA 1
ATOM 919 C C . ILE A 1 112 ? 28.025 3.945 -2.637 1.00 87.81 112 ILE A C 1
ATOM 921 O O . ILE A 1 112 ? 27.210 3.581 -1.790 1.00 87.81 112 ILE A O 1
ATOM 925 N N . ARG A 1 113 ? 29.013 3.154 -3.060 1.00 83.06 113 ARG A N 1
ATOM 926 C CA . ARG A 1 113 ? 29.237 1.798 -2.548 1.00 83.06 113 ARG A CA 1
ATOM 927 C C . ARG A 1 113 ? 30.732 1.555 -2.379 1.00 83.06 113 ARG A C 1
ATOM 929 O O . ARG A 1 113 ? 31.470 1.650 -3.356 1.00 83.06 113 ARG A O 1
ATOM 936 N N . SER A 1 114 ? 31.159 1.216 -1.162 1.00 85.25 114 SER A N 1
ATOM 937 C CA . SER A 1 114 ? 32.500 0.666 -0.934 1.00 85.25 114 SER A CA 1
ATOM 938 C C . SER A 1 114 ? 32.581 -0.728 -1.557 1.00 85.25 114 SER A C 1
ATOM 940 O O . SER A 1 114 ? 31.636 -1.512 -1.440 1.00 85.25 114 SER A O 1
ATOM 942 N N . LYS A 1 115 ? 33.682 -1.020 -2.250 1.00 80.69 115 LYS A N 1
ATOM 943 C CA . LYS A 1 115 ? 33.931 -2.320 -2.892 1.00 80.69 115 LYS A CA 1
ATOM 944 C C . LYS A 1 115 ? 34.978 -3.171 -2.164 1.00 80.69 115 LYS A C 1
ATOM 946 O O . LYS A 1 115 ? 35.348 -4.210 -2.692 1.00 80.69 115 LYS A O 1
ATOM 951 N N . LEU A 1 116 ? 35.435 -2.771 -0.97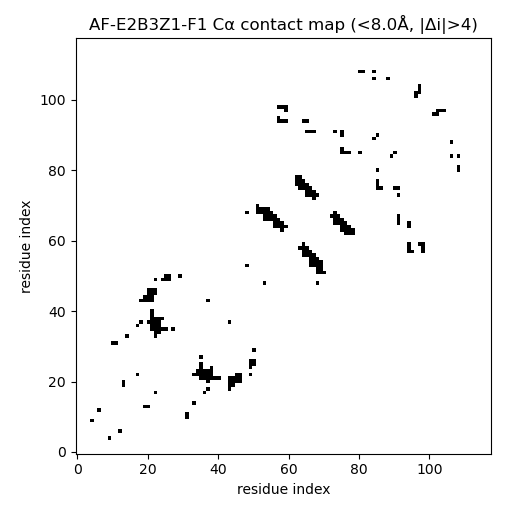6 1.00 73.69 116 LEU A N 1
ATOM 952 C CA . LEU A 1 116 ? 36.361 -3.588 -0.191 1.00 73.69 116 LEU A CA 1
ATOM 953 C C . LEU A 1 116 ? 35.599 -4.535 0.740 1.00 73.69 116 LEU A C 1
ATOM 955 O O . LEU A 1 116 ? 35.251 -4.180 1.864 1.00 73.69 116 LEU A O 1
ATOM 959 N N . HIS A 1 117 ? 35.330 -5.726 0.223 1.00 61.28 117 HIS A N 1
ATOM 960 C CA . HIS A 1 117 ? 35.304 -6.960 0.996 1.00 61.28 117 HIS A CA 1
ATOM 961 C C . HIS A 1 117 ? 35.548 -8.088 -0.010 1.00 61.28 117 HIS A C 1
ATOM 963 O O . HIS A 1 117 ? 34.674 -8.366 -0.836 1.00 61.28 117 HIS A O 1
ATOM 969 N N . GLU A 1 118 ? 36.766 -8.632 -0.005 1.00 52.03 118 GLU A N 1
ATOM 970 C CA . GLU A 1 118 ? 36.986 -10.011 -0.458 1.00 52.03 118 GLU A CA 1
ATOM 971 C C . GLU A 1 118 ? 36.327 -10.979 0.535 1.00 52.03 118 GLU A C 1
ATOM 973 O O . GLU A 1 118 ? 36.197 -10.611 1.735 1.00 52.03 118 GLU A O 1
#

Mean predicted aligned error: 5.94 Å

Foldseek 3Di:
DPDDDPDPDPVVVCQVVVVQEQLLLADPPQPSPHDHDDPPPPRHHYDPLSNFDWPDKFDDDVQFIWTDTPPDDIDTTDPPDDPVCCVPPNDRVNRVCCRPVVDDDDDDDDDDDDPPDD

Secondary structure (DSSP, 8-state):
-------S-HHHHHHHTGGGEE-TTS-TT-TT------TT-TT-EE-TTTT--EEEEEEEETTEEEEEETTSPPEEEETTS-HHHHHHH--HHHHHHHHHTT----------------